Protein AF-A0A2E4YX03-F1 (afdb_monomer)

Nearest PDB structures (foldseek):
  4gp7-assembly1_B-2  TM=8.104E-01  e=7.004E-06  Acetivibrio thermocellus ATCC 27405
  4jst-assembly1_B  TM=7.381E-01  e=3.712E-06  Acetivibrio thermocellus ATCC 27405
  4gp6-assembly1_B-2  TM=7.777E-01  e=1.240E-05  Acetivibrio thermocellus ATCC 27405
  4mde-assembly1_A  TM=7.548E-01  e=1.219E-04  Acetivibrio thermocellus ATCC 27405
  4bzx-assembly2_B  TM=5.791E-01  e=2.915E-03  Mycobacterium tuberculosis

Foldseek 3Di:
DAAEEEEAEFQPLCLVVVQCVQQPPAEFELQVVQQDPNDRDDDPVCSVVSLVVRLVSVLVCLVVVRRYHYYRYNCLDVVSCVSVVVSCVVSVYDYDYHYRGDPDDDDRPPPPPVVVRVVSVVSRDDDDPPPPPPDDD

Solvent-accessible surface area (backbone atoms only — not comparable to full-atom values): 8039 Å² total; per-residue (Å²): 125,30,40,36,37,40,31,24,30,61,87,86,29,51,38,62,64,55,27,42,74,71,8,69,96,35,61,42,36,34,69,62,65,31,52,54,96,91,38,80,56,89,54,80,91,46,46,71,57,20,48,50,49,31,51,51,53,52,51,51,41,54,76,71,62,53,51,42,34,17,36,43,39,47,56,49,47,69,78,71,45,50,66,56,55,51,49,19,64,77,71,47,27,51,72,44,82,41,81,38,75,61,94,65,99,67,79,71,86,79,70,66,55,66,70,58,52,53,50,48,60,75,55,51,65,85,80,60,91,79,71,66,76,90,77,77,135

Structure (mmCIF, N/CA/C/O backbone):
data_AF-A0A2E4YX03-F1
#
_entry.id   AF-A0A2E4YX03-F1
#
loop_
_atom_site.group_PDB
_atom_site.id
_atom_site.type_symbol
_atom_site.label_atom_id
_atom_site.label_alt_id
_atom_site.label_comp_id
_atom_site.label_asym_id
_atom_site.label_entity_id
_atom_site.label_seq_id
_atom_site.pdbx_PDB_ins_code
_atom_site.Cartn_x
_atom_site.Cartn_y
_atom_site.Cartn_z
_atom_site.occupancy
_atom_site.B_iso_or_equiv
_atom_site.auth_seq_id
_atom_site.auth_comp_id
_atom_site.auth_asym_id
_atom_site.auth_atom_id
_atom_site.pdbx_PDB_model_num
ATOM 1 N N . MET A 1 1 ? -9.439 4.983 16.297 1.00 84.94 1 MET A N 1
ATOM 2 C CA . MET A 1 1 ? -8.103 4.798 15.708 1.00 84.94 1 MET A CA 1
ATOM 3 C C . MET A 1 1 ? -8.110 3.493 14.926 1.00 84.94 1 MET A C 1
ATOM 5 O O . MET A 1 1 ? -8.589 2.508 15.481 1.00 84.94 1 MET A O 1
ATOM 9 N N . GLY A 1 2 ? -7.737 3.520 13.647 1.00 97.19 2 GLY A N 1
ATOM 10 C CA . GLY A 1 2 ? -7.577 2.326 12.800 1.00 97.19 2 GLY A CA 1
ATOM 11 C C . GLY A 1 2 ? -6.103 2.049 12.491 1.00 97.19 2 GLY A C 1
ATOM 12 O O . GLY A 1 2 ? -5.242 2.829 12.899 1.00 97.19 2 GLY A O 1
ATOM 13 N N . ASP A 1 3 ? -5.823 0.971 11.766 1.00 98.44 3 ASP A N 1
ATOM 14 C CA . ASP A 1 3 ? -4.485 0.571 11.327 1.00 98.44 3 ASP A CA 1
ATOM 15 C C . ASP A 1 3 ? -4.415 0.526 9.792 1.00 98.44 3 ASP A C 1
ATOM 17 O O . ASP A 1 3 ? -5.266 -0.081 9.135 1.00 98.44 3 ASP A O 1
ATOM 21 N N . LEU A 1 4 ? -3.395 1.177 9.230 1.00 98.50 4 LEU A N 1
ATOM 22 C CA . LEU A 1 4 ? -3.042 1.128 7.814 1.00 98.50 4 LEU A CA 1
ATOM 23 C C . LEU A 1 4 ? -1.727 0.364 7.660 1.00 98.50 4 LEU A C 1
ATOM 25 O O . LEU A 1 4 ? -0.690 0.807 8.148 1.00 98.50 4 LEU A O 1
ATOM 29 N N . PHE A 1 5 ? -1.764 -0.762 6.962 1.00 98.25 5 PHE A N 1
ATOM 30 C CA . PHE A 1 5 ? -0.601 -1.594 6.686 1.00 98.25 5 PHE A CA 1
ATOM 31 C C . PHE A 1 5 ? -0.100 -1.330 5.266 1.00 98.25 5 PHE A C 1
ATOM 33 O O . PHE A 1 5 ? -0.817 -1.575 4.301 1.00 98.25 5 PHE A O 1
ATOM 40 N N . LEU A 1 6 ? 1.133 -0.855 5.124 1.00 97.25 6 LEU A N 1
ATOM 41 C CA . LEU A 1 6 ? 1.808 -0.661 3.844 1.00 97.25 6 LEU A CA 1
ATOM 42 C C . LEU A 1 6 ? 2.814 -1.793 3.665 1.00 97.25 6 LEU A C 1
ATOM 44 O O . LEU A 1 6 ? 3.842 -1.838 4.341 1.00 97.25 6 LEU A O 1
ATOM 48 N N . LEU A 1 7 ? 2.488 -2.741 2.793 1.00 95.19 7 LEU A N 1
ATOM 49 C CA . LEU A 1 7 ? 3.332 -3.890 2.508 1.00 95.19 7 LEU A CA 1
ATOM 50 C C . LEU A 1 7 ? 4.164 -3.565 1.279 1.00 95.19 7 LEU A C 1
ATOM 52 O O . LEU A 1 7 ? 3.621 -3.462 0.187 1.00 95.19 7 LEU A O 1
ATOM 56 N N . ARG A 1 8 ? 5.468 -3.416 1.484 1.00 91.38 8 ARG A N 1
ATOM 57 C CA . ARG A 1 8 ? 6.492 -3.136 0.479 1.00 91.38 8 ARG A CA 1
ATOM 58 C C . ARG A 1 8 ? 7.240 -4.418 0.132 1.00 91.38 8 ARG A C 1
ATOM 60 O O . ARG A 1 8 ? 7.494 -5.238 1.006 1.00 91.38 8 ARG A O 1
ATOM 67 N N . GLY A 1 9 ? 7.642 -4.586 -1.123 1.00 86.75 9 GLY A N 1
ATOM 68 C CA . GLY A 1 9 ? 8.424 -5.748 -1.550 1.00 86.75 9 GLY A CA 1
ATOM 69 C C . GLY A 1 9 ? 8.277 -6.046 -3.035 1.00 86.75 9 GLY A C 1
ATOM 70 O O . GLY A 1 9 ? 7.330 -5.601 -3.687 1.00 86.75 9 GLY A O 1
ATOM 71 N N . LEU A 1 10 ? 9.193 -6.839 -3.581 1.00 83.19 10 LEU A N 1
ATOM 72 C CA . LEU A 1 10 ? 9.197 -7.188 -5.003 1.00 83.19 10 LEU A CA 1
ATOM 73 C C . LEU A 1 10 ? 7.902 -7.905 -5.438 1.00 83.19 10 LEU A C 1
ATOM 75 O O . LEU A 1 10 ? 7.179 -8.469 -4.598 1.00 83.19 10 LEU A O 1
ATOM 79 N N . PRO A 1 11 ? 7.561 -7.888 -6.740 1.00 80.81 11 PRO A N 1
ATOM 80 C CA . PRO A 1 11 ? 6.511 -8.748 -7.281 1.00 80.81 11 PRO A CA 1
ATOM 81 C C . PRO A 1 11 ? 6.690 -10.199 -6.811 1.00 80.81 11 PRO A C 1
ATOM 83 O O . PRO A 1 11 ? 7.813 -10.667 -6.637 1.00 80.81 11 PRO A O 1
ATOM 86 N N . ASN A 1 12 ? 5.587 -10.904 -6.549 1.00 74.31 12 ASN A N 1
ATOM 87 C CA . ASN A 1 12 ? 5.586 -12.296 -6.068 1.00 74.31 12 ASN A CA 1
ATOM 88 C C . ASN A 1 12 ? 6.238 -12.549 -4.690 1.00 74.31 12 ASN A C 1
ATOM 90 O O . ASN A 1 12 ? 6.412 -13.705 -4.302 1.00 74.31 12 ASN A O 1
ATOM 94 N N . ALA A 1 13 ? 6.539 -11.506 -3.903 1.00 82.75 13 ALA A N 1
ATOM 95 C CA . ALA A 1 13 ? 7.065 -11.663 -2.542 1.00 82.75 13 ALA A CA 1
ATOM 96 C C . ALA A 1 13 ? 6.041 -12.200 -1.515 1.00 82.75 13 ALA A C 1
ATOM 98 O O . ALA A 1 13 ? 6.404 -12.480 -0.379 1.00 82.75 13 ALA A O 1
ATOM 99 N N . GLY A 1 14 ? 4.763 -12.349 -1.888 1.00 84.38 14 GLY A N 1
ATOM 100 C CA . GLY A 1 14 ? 3.692 -12.784 -0.978 1.00 84.38 14 GLY A CA 1
ATOM 101 C C . GLY A 1 14 ? 2.978 -11.645 -0.239 1.00 84.38 14 GLY A C 1
ATOM 102 O O . GLY A 1 14 ? 2.263 -11.895 0.730 1.00 84.38 14 GLY A O 1
ATOM 103 N N . LYS A 1 15 ? 3.137 -10.395 -0.702 1.00 91.62 15 LYS A N 1
ATOM 104 C CA . LYS A 1 15 ? 2.492 -9.205 -0.119 1.00 91.62 15 LYS A CA 1
ATOM 105 C C . LYS A 1 15 ? 0.980 -9.378 0.019 1.00 91.62 15 LYS A C 1
ATOM 107 O O . LYS A 1 15 ? 0.464 -9.244 1.119 1.00 91.62 15 LYS A O 1
ATOM 112 N N . SER A 1 16 ? 0.283 -9.737 -1.059 1.00 88.44 16 SER A N 1
ATOM 113 C CA . SER A 1 16 ? -1.180 -9.885 -1.054 1.00 88.44 16 SER A CA 1
ATOM 114 C C . SER A 1 16 ? -1.651 -10.958 -0.068 1.00 88.44 16 SER A C 1
ATOM 116 O O . SER A 1 16 ? -2.640 -10.764 0.636 1.00 88.44 16 SER A O 1
ATOM 118 N N . THR A 1 17 ? -0.900 -12.054 0.072 1.00 91.00 17 THR A N 1
ATOM 119 C CA . THR A 1 17 ? -1.177 -13.105 1.062 1.00 91.00 17 THR A CA 1
ATOM 120 C C . THR A 1 17 ? -1.085 -12.574 2.491 1.00 91.00 17 THR A C 1
ATOM 122 O O . THR A 1 17 ? -1.985 -12.797 3.298 1.00 91.00 17 THR A O 1
ATOM 125 N N . VAL A 1 18 ? -0.020 -11.839 2.821 1.00 93.38 18 VAL A N 1
ATOM 126 C CA . VAL A 1 18 ? 0.142 -11.243 4.156 1.00 93.38 18 VAL A CA 1
ATOM 127 C C . VAL A 1 18 ? -0.899 -10.142 4.394 1.00 93.38 18 VAL A C 1
ATOM 129 O O . VAL A 1 18 ? -1.500 -10.092 5.466 1.00 93.38 18 VAL A O 1
ATOM 132 N N . ALA A 1 19 ? -1.180 -9.311 3.388 1.00 95.50 19 ALA A N 1
ATOM 133 C CA . ALA A 1 19 ? -2.190 -8.257 3.453 1.00 95.50 19 ALA A CA 1
ATOM 134 C C . ALA A 1 19 ? -3.582 -8.817 3.775 1.00 95.50 19 ALA A C 1
ATOM 136 O O . ALA A 1 19 ? -4.256 -8.296 4.663 1.00 95.50 19 ALA A O 1
ATOM 137 N N . ASN A 1 20 ? -3.977 -9.917 3.126 1.00 95.12 20 ASN A N 1
ATOM 138 C CA . ASN A 1 20 ? -5.261 -10.578 3.369 1.00 95.12 20 ASN A CA 1
ATOM 139 C C . ASN A 1 20 ? -5.396 -11.119 4.798 1.00 95.12 20 ASN A C 1
ATOM 141 O O . ASN A 1 20 ? -6.483 -11.061 5.370 1.00 95.12 20 ASN A O 1
ATOM 145 N N . HIS A 1 21 ? -4.311 -11.600 5.410 1.00 95.38 21 HIS A N 1
ATOM 146 C CA . HIS A 1 21 ? -4.342 -12.009 6.818 1.00 95.38 21 HIS A CA 1
ATOM 147 C C . HIS A 1 21 ? -4.486 -10.819 7.778 1.00 95.38 21 HIS A C 1
ATOM 149 O O . HIS A 1 21 ? -5.126 -10.939 8.823 1.00 95.38 21 HIS A O 1
ATOM 155 N N . LEU A 1 22 ? -3.893 -9.670 7.444 1.00 96.25 22 LEU A N 1
ATOM 156 C CA . LEU A 1 22 ? -3.900 -8.480 8.300 1.00 96.25 22 LEU A CA 1
ATOM 157 C C . LEU A 1 22 ? -5.207 -7.685 8.210 1.00 96.25 22 LEU A C 1
ATOM 159 O O . LEU A 1 22 ? -5.725 -7.235 9.236 1.00 96.25 22 LEU A O 1
ATOM 163 N N . ALA A 1 23 ? -5.730 -7.510 6.998 1.00 96.88 23 ALA A N 1
ATOM 164 C CA . ALA A 1 23 ? -6.903 -6.698 6.688 1.00 96.88 23 ALA A CA 1
ATOM 165 C C . ALA A 1 23 ? -7.859 -7.451 5.740 1.00 96.88 23 ALA A C 1
ATOM 167 O O . ALA A 1 23 ? -8.052 -7.035 4.595 1.00 96.88 23 ALA A O 1
ATOM 168 N N . PRO A 1 24 ? -8.460 -8.569 6.191 1.00 94.94 24 PRO A N 1
ATOM 169 C CA . PRO A 1 24 ? -9.350 -9.364 5.353 1.00 94.94 24 PRO A CA 1
ATOM 170 C C . PRO A 1 24 ? -10.518 -8.511 4.842 1.00 94.94 24 PRO A C 1
ATOM 172 O O . PRO A 1 24 ? -11.236 -7.893 5.629 1.00 94.94 24 PRO A O 1
ATOM 175 N N . GLY A 1 25 ? -10.694 -8.475 3.519 1.00 92.56 25 GLY A N 1
ATOM 176 C CA . GLY A 1 25 ? -11.747 -7.701 2.851 1.00 92.56 25 GLY A CA 1
ATOM 177 C C . GLY A 1 25 ? -11.444 -6.211 2.641 1.00 92.56 25 GLY A C 1
ATOM 178 O O . GLY A 1 25 ? -12.312 -5.493 2.153 1.00 92.56 25 GLY A O 1
ATOM 179 N N . ALA A 1 26 ? -10.243 -5.737 2.987 1.00 97.06 26 ALA A N 1
ATOM 180 C CA . ALA A 1 26 ? -9.815 -4.348 2.795 1.00 97.06 26 ALA A CA 1
ATOM 181 C C . ALA A 1 26 ? -8.343 -4.271 2.353 1.00 97.06 26 ALA A C 1
ATOM 183 O O . ALA A 1 26 ? -7.528 -3.556 2.945 1.00 97.06 26 ALA A O 1
ATOM 184 N N . VAL A 1 27 ? -8.014 -5.055 1.324 1.00 97.44 27 VAL A N 1
ATOM 185 C CA . VAL A 1 27 ? -6.706 -5.068 0.662 1.00 97.44 27 VAL A CA 1
ATOM 186 C C . VAL A 1 27 ? -6.818 -4.328 -0.662 1.00 97.44 27 VAL A C 1
ATOM 188 O O . VAL A 1 27 ? -7.761 -4.564 -1.411 1.00 97.44 27 VAL A O 1
ATOM 191 N N . PHE A 1 28 ? -5.858 -3.449 -0.936 1.00 96.88 28 PHE A N 1
ATOM 192 C CA . PHE A 1 28 ? -5.800 -2.670 -2.169 1.00 96.88 28 PHE A CA 1
ATOM 193 C C . PHE A 1 28 ? -4.403 -2.735 -2.788 1.00 96.88 28 PHE A C 1
ATOM 195 O O . PHE A 1 28 ? -3.396 -2.659 -2.076 1.00 96.88 28 PHE A O 1
ATOM 202 N N . ALA A 1 29 ? -4.335 -2.814 -4.110 1.00 94.88 29 ALA A N 1
ATOM 203 C CA . ALA A 1 29 ? -3.114 -2.643 -4.882 1.00 94.88 29 ALA A CA 1
ATOM 204 C C . ALA A 1 29 ? -3.369 -1.769 -6.120 1.00 94.88 29 ALA A C 1
ATOM 206 O O . ALA A 1 29 ? -4.492 -1.634 -6.600 1.00 94.88 29 ALA A O 1
ATOM 207 N N . ALA A 1 30 ? -2.316 -1.142 -6.644 1.00 92.62 30 ALA A N 1
ATOM 208 C CA . ALA A 1 30 ? -2.389 -0.435 -7.921 1.00 92.62 30 ALA A CA 1
ATOM 209 C C . ALA A 1 30 ? -2.661 -1.411 -9.075 1.00 92.62 30 ALA A C 1
ATOM 211 O O . ALA A 1 30 ? -3.396 -1.065 -9.994 1.00 92.62 30 ALA A O 1
ATOM 212 N N . ASP A 1 31 ? -2.133 -2.634 -8.987 1.00 88.00 31 ASP A N 1
ATOM 213 C CA . ASP A 1 31 ? -2.315 -3.673 -10.004 1.00 88.00 31 ASP A CA 1
ATOM 214 C C . ASP A 1 31 ? -3.788 -4.056 -10.212 1.00 88.00 31 ASP A C 1
ATOM 216 O O . ASP A 1 31 ? -4.161 -4.385 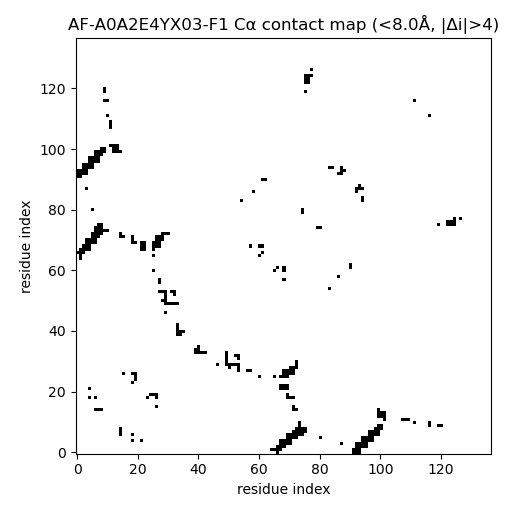-11.337 1.00 88.00 31 ASP A O 1
ATOM 220 N N . ASP A 1 32 ? -4.637 -3.907 -9.184 1.00 87.69 32 ASP A N 1
ATOM 221 C CA . ASP A 1 32 ? -6.090 -4.139 -9.259 1.00 87.69 32 ASP A CA 1
ATOM 222 C C . ASP A 1 32 ? -6.762 -3.267 -10.340 1.00 87.69 32 ASP A C 1
ATOM 224 O O . ASP A 1 32 ? -7.832 -3.593 -10.842 1.00 87.69 32 ASP A O 1
ATOM 228 N N . TYR A 1 33 ? -6.145 -2.139 -10.718 1.00 89.62 33 TYR A N 1
ATOM 229 C CA . TYR A 1 33 ? -6.641 -1.258 -11.778 1.00 89.62 33 TYR A CA 1
ATOM 230 C C . TYR A 1 33 ? -6.554 -1.879 -13.178 1.00 89.62 33 TYR A C 1
ATOM 232 O O . TYR A 1 33 ? -7.324 -1.508 -14.060 1.00 89.62 33 TYR A O 1
ATOM 240 N N . PHE A 1 34 ? -5.602 -2.786 -13.391 1.00 87.75 34 PHE A N 1
ATOM 241 C CA . PHE A 1 34 ? -5.357 -3.424 -14.686 1.00 87.75 34 PHE A CA 1
ATOM 242 C C . PHE A 1 34 ? -6.155 -4.717 -14.872 1.00 87.75 34 PHE A C 1
ATOM 244 O O . PHE A 1 34 ? -6.012 -5.383 -15.898 1.00 87.75 34 PHE A O 1
ATOM 251 N N . GLU A 1 35 ? -6.974 -5.089 -13.890 1.00 86.94 35 GLU A N 1
ATOM 252 C CA . GLU A 1 35 ? -7.896 -6.210 -13.994 1.00 86.94 35 GLU A CA 1
ATOM 253 C C . GLU A 1 35 ? -9.237 -5.725 -14.571 1.00 86.94 35 GLU A C 1
ATOM 255 O O . GLU A 1 35 ? -10.047 -5.099 -13.890 1.00 86.94 35 GLU A O 1
ATOM 260 N N . GLU A 1 36 ? -9.473 -6.009 -15.854 1.00 80.06 36 GLU A N 1
ATOM 261 C CA . GLU A 1 36 ? -10.711 -5.676 -16.568 1.00 80.06 36 GLU A CA 1
ATOM 262 C C . GLU A 1 36 ? -11.391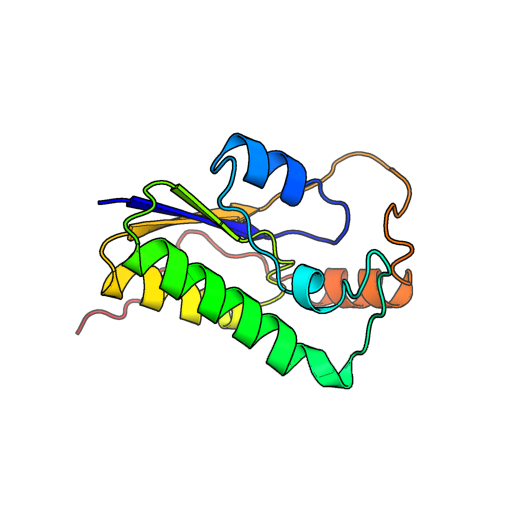 -6.982 -17.031 1.00 80.06 36 GLU A C 1
ATOM 264 O O . GLU A 1 36 ? -10.788 -7.803 -17.724 1.00 80.06 36 GLU A O 1
ATOM 269 N N . ASP A 1 37 ? -12.644 -7.217 -16.614 1.00 80.81 37 ASP A N 1
ATOM 270 C CA . ASP A 1 37 ? -13.443 -8.414 -16.949 1.00 80.81 37 ASP A CA 1
ATOM 271 C C . ASP A 1 37 ? -12.727 -9.764 -16.700 1.00 80.81 37 ASP A C 1
ATOM 273 O O . ASP A 1 37 ? -12.844 -10.720 -17.474 1.00 80.81 37 ASP A O 1
ATOM 277 N N . GLY A 1 38 ? -11.960 -9.847 -15.606 1.00 79.31 38 GLY A N 1
ATOM 278 C CA . GLY A 1 38 ? -11.194 -11.042 -15.230 1.00 79.31 38 GLY A CA 1
ATOM 279 C C . GLY A 1 38 ? -9.950 -11.286 -16.091 1.00 79.31 38 GLY A C 1
ATOM 280 O O . GLY A 1 38 ? -9.385 -12.381 -16.062 1.00 79.31 38 GLY A O 1
ATOM 281 N N . LYS A 1 39 ? -9.524 -10.292 -16.879 1.00 82.62 39 LYS A N 1
ATOM 282 C CA . LYS A 1 39 ? -8.272 -10.313 -17.637 1.00 82.62 39 LYS A CA 1
ATOM 283 C C . LYS A 1 39 ? -7.343 -9.215 -17.145 1.00 82.62 39 LYS A C 1
ATOM 285 O O . LYS A 1 39 ? -7.729 -8.058 -17.036 1.00 82.62 39 LYS A O 1
ATOM 290 N N . TYR A 1 40 ? -6.092 -9.590 -16.916 1.00 84.06 40 TYR A N 1
ATOM 291 C CA . TYR A 1 40 ? -5.035 -8.646 -16.587 1.00 84.06 40 TYR A CA 1
ATOM 292 C C . TYR A 1 40 ? -4.457 -8.032 -17.869 1.00 84.06 40 TYR A C 1
ATOM 294 O O . TYR A 1 40 ? -3.922 -8.753 -18.715 1.00 84.06 40 TYR A O 1
ATOM 302 N N . VAL A 1 41 ? -4.569 -6.711 -18.019 1.00 86.50 41 VAL A N 1
ATOM 303 C CA . VAL A 1 41 ? -4.052 -5.956 -19.171 1.00 86.50 41 VAL A CA 1
ATOM 304 C C . VAL A 1 41 ? -3.180 -4.811 -18.668 1.00 86.50 41 VAL A C 1
ATOM 306 O O . VAL A 1 41 ? -3.650 -3.702 -18.427 1.00 86.50 41 VAL A O 1
ATOM 309 N N . PHE A 1 42 ? -1.887 -5.083 -18.506 1.00 85.25 42 PHE A N 1
ATOM 310 C CA . PHE A 1 42 ? -0.936 -4.078 -18.042 1.00 85.25 42 PHE A CA 1
ATOM 311 C C . PHE A 1 42 ? -0.644 -3.023 -19.115 1.00 85.25 42 PHE A C 1
ATOM 313 O O . PHE A 1 42 ? -0.228 -3.351 -20.227 1.00 85.25 42 PHE A O 1
ATOM 320 N N . ASP A 1 43 ? -0.784 -1.752 -18.743 1.00 87.00 43 ASP A N 1
ATOM 321 C CA . ASP A 1 43 ? -0.396 -0.604 -19.560 1.00 87.00 43 ASP A CA 1
ATOM 322 C C . ASP A 1 43 ? 0.441 0.363 -18.720 1.00 87.00 43 ASP A C 1
ATOM 324 O O . ASP A 1 43 ? -0.061 1.059 -17.836 1.00 87.00 43 ASP A O 1
ATOM 328 N N . TYR A 1 44 ? 1.736 0.428 -19.029 1.00 85.75 44 TYR A N 1
ATOM 329 C CA . TYR A 1 44 ? 2.682 1.287 -18.322 1.00 85.75 44 TYR A CA 1
ATOM 330 C C . TYR A 1 44 ? 2.272 2.768 -18.346 1.00 85.75 44 TYR A C 1
ATOM 332 O O . TYR A 1 44 ? 2.518 3.491 -17.382 1.00 85.75 44 TYR A O 1
ATOM 340 N N . SER A 1 45 ? 1.623 3.230 -19.422 1.00 91.31 45 SER A N 1
ATOM 341 C CA . SER A 1 45 ? 1.191 4.627 -19.542 1.00 91.31 45 SER A CA 1
ATOM 342 C C . SER A 1 45 ? 0.099 5.004 -18.538 1.00 91.31 45 SER A C 1
ATOM 344 O O . SER A 1 45 ? -0.034 6.182 -18.220 1.00 91.31 45 SER A O 1
ATOM 346 N N . ARG A 1 46 ? -0.616 4.004 -17.998 1.00 91.81 46 ARG A N 1
ATOM 347 C CA . ARG A 1 46 ? -1.713 4.165 -17.035 1.00 91.81 46 ARG A CA 1
ATOM 348 C C . ARG A 1 46 ? -1.297 3.930 -15.575 1.00 91.81 46 ARG A C 1
ATOM 350 O O . ARG A 1 46 ? -2.145 3.882 -14.682 1.00 91.81 46 ARG A O 1
ATOM 357 N N . LEU A 1 47 ? -0.001 3.746 -15.300 1.00 89.06 47 LEU A N 1
ATOM 358 C CA . LEU A 1 47 ? 0.511 3.578 -13.932 1.00 89.06 47 LEU A CA 1
ATOM 359 C C . LEU A 1 47 ? 0.128 4.737 -12.990 1.00 89.06 47 LEU A C 1
ATOM 361 O O . LEU A 1 47 ? -0.285 4.462 -11.858 1.00 89.06 47 LEU A O 1
ATOM 365 N N . PRO A 1 48 ? 0.218 6.022 -13.398 1.00 91.44 48 PRO A N 1
ATOM 366 C CA . PRO A 1 48 ? -0.205 7.1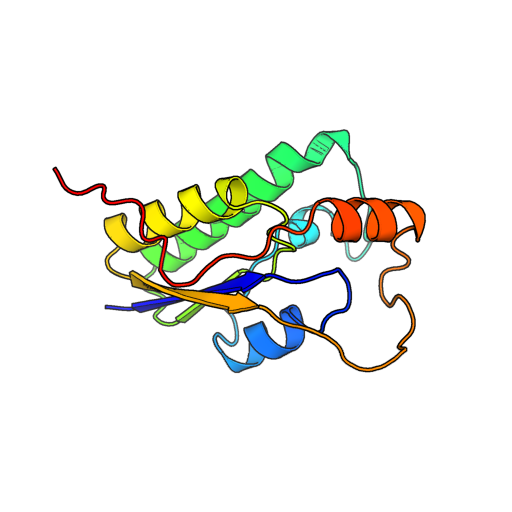28 -12.540 1.00 91.44 48 PRO A CA 1
ATOM 367 C C . PRO A 1 48 ? -1.675 7.021 -12.107 1.00 91.44 48 PRO A C 1
ATOM 369 O O . PRO A 1 48 ? -1.998 7.241 -10.934 1.00 91.44 48 PRO A O 1
ATOM 372 N N . GLU A 1 49 ? -2.558 6.640 -13.030 1.00 94.06 49 GLU A N 1
ATOM 373 C CA . GLU A 1 49 ? -3.985 6.422 -12.806 1.00 94.06 49 GLU A CA 1
ATOM 374 C C . GLU A 1 49 ? -4.229 5.225 -11.888 1.00 94.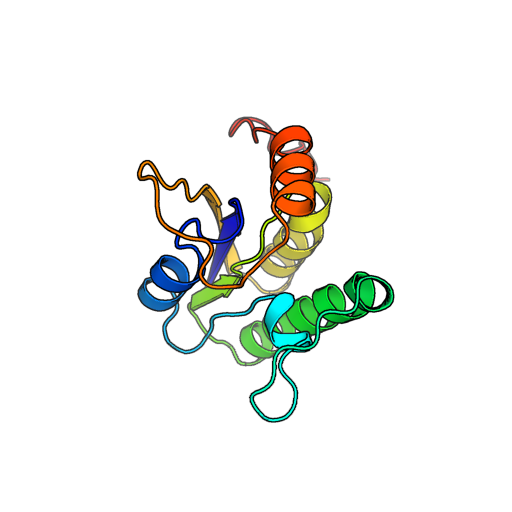06 49 GLU A C 1
ATOM 376 O O . GLU A 1 49 ? -5.039 5.325 -10.965 1.00 94.06 49 GLU A O 1
ATOM 381 N N . ALA A 1 50 ? -3.492 4.130 -12.081 1.00 93.75 50 ALA A N 1
ATOM 382 C CA . ALA A 1 50 ? -3.563 2.942 -11.236 1.00 93.75 50 ALA A CA 1
ATOM 383 C C . ALA A 1 50 ? -3.231 3.269 -9.770 1.00 93.75 50 ALA A C 1
ATOM 385 O O . ALA A 1 50 ? -4.009 2.980 -8.854 1.00 93.75 50 ALA A O 1
ATOM 386 N N . HIS A 1 51 ? -2.128 3.986 -9.531 1.00 93.12 51 HIS A N 1
ATOM 387 C CA . HIS A 1 51 ? -1.769 4.439 -8.187 1.00 93.12 51 HIS A CA 1
ATOM 388 C C . HIS A 1 51 ? -2.783 5.439 -7.609 1.00 93.12 51 HIS A C 1
ATOM 390 O O . HIS A 1 51 ? -3.065 5.403 -6.408 1.00 93.12 51 HIS A O 1
ATOM 396 N N . ALA A 1 52 ? -3.352 6.325 -8.432 1.00 94.69 52 ALA A N 1
ATOM 397 C CA . ALA A 1 52 ? -4.398 7.248 -7.996 1.00 94.69 52 ALA A CA 1
ATOM 398 C C . ALA A 1 52 ? -5.690 6.515 -7.599 1.00 94.69 52 ALA A C 1
ATOM 400 O O . ALA A 1 52 ? -6.293 6.853 -6.578 1.00 94.69 52 ALA A O 1
ATOM 401 N N . SER A 1 53 ? -6.076 5.489 -8.360 1.00 95.94 53 SER A N 1
ATOM 402 C CA . SER A 1 53 ? -7.216 4.618 -8.067 1.00 95.94 53 SER A CA 1
ATOM 403 C C . SER A 1 53 ? -7.023 3.889 -6.736 1.00 95.94 53 SER A C 1
ATOM 405 O O . SER A 1 53 ? -7.871 3.985 -5.848 1.00 95.94 53 SER A O 1
ATOM 407 N N . CYS A 1 54 ? -5.853 3.274 -6.529 1.00 96.94 54 CYS A N 1
ATOM 408 C CA . CYS A 1 54 ? -5.511 2.617 -5.266 1.00 96.94 54 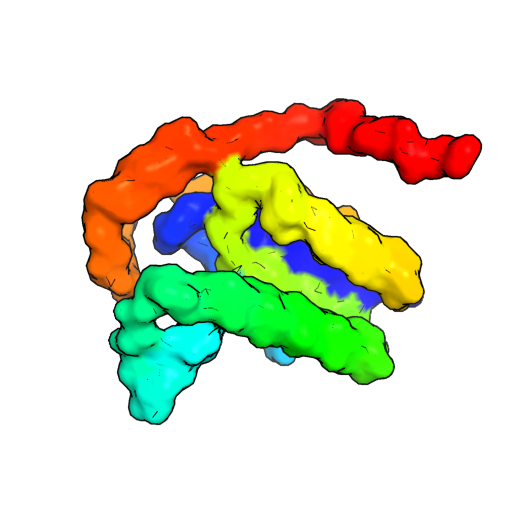CYS A CA 1
ATOM 409 C C . CYS A 1 54 ? -5.627 3.583 -4.072 1.00 96.94 54 CYS A C 1
ATOM 411 O O . CYS A 1 54 ? -6.275 3.266 -3.073 1.00 96.94 54 CYS A O 1
ATOM 413 N N . ARG A 1 55 ? -5.070 4.800 -4.180 1.00 97.00 55 ARG A N 1
ATOM 414 C CA . ARG A 1 55 ? -5.189 5.824 -3.121 1.00 97.00 55 ARG A CA 1
ATOM 415 C C . ARG A 1 55 ? -6.641 6.215 -2.854 1.00 97.00 55 ARG A C 1
ATOM 417 O O . ARG A 1 55 ? -7.032 6.351 -1.696 1.00 97.00 55 ARG A O 1
ATOM 424 N N . LYS A 1 56 ? -7.451 6.378 -3.904 1.00 97.50 56 LYS A N 1
ATOM 425 C CA . LYS A 1 56 ? -8.879 6.700 -3.784 1.00 97.50 56 LYS A CA 1
ATOM 426 C C . LYS A 1 56 ? -9.636 5.614 -3.016 1.00 97.50 56 LYS A C 1
ATOM 428 O O . LYS A 1 56 ? -10.418 5.949 -2.129 1.00 97.50 56 LYS A O 1
ATOM 433 N N . ASN A 1 57 ? -9.372 4.342 -3.302 1.00 97.62 57 ASN A N 1
ATOM 434 C CA . ASN A 1 57 ? -10.006 3.219 -2.608 1.00 97.62 57 ASN A CA 1
ATOM 435 C C . ASN A 1 57 ? -9.635 3.194 -1.116 1.00 97.62 57 ASN A C 1
ATOM 437 O O . ASN A 1 57 ? -10.505 3.022 -0.262 1.00 97.62 57 ASN A O 1
ATOM 441 N N . VAL A 1 58 ? -8.371 3.481 -0.784 1.00 98.12 58 VAL A N 1
ATOM 442 C CA . VAL A 1 58 ? -7.921 3.617 0.612 1.00 98.12 58 VAL A CA 1
ATOM 443 C C . VAL A 1 58 ? -8.639 4.768 1.323 1.00 98.12 58 VAL A C 1
ATOM 445 O O . VAL A 1 58 ? -9.148 4.572 2.426 1.00 98.12 58 VAL A O 1
ATOM 448 N N . ILE A 1 59 ? -8.755 5.941 0.690 1.00 98.25 59 ILE A N 1
ATOM 449 C CA . ILE A 1 59 ? -9.501 7.089 1.241 1.00 98.25 59 ILE A CA 1
ATOM 450 C C . ILE A 1 59 ? -10.9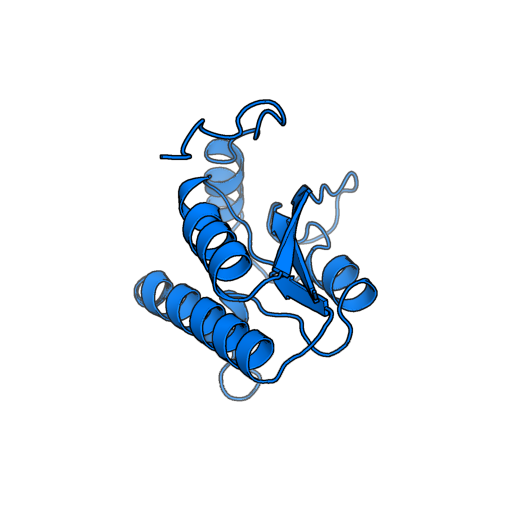66 6.715 1.507 1.00 98.25 59 ILE A C 1
ATOM 452 O O . ILE A 1 59 ? -11.508 7.038 2.566 1.00 98.25 59 ILE A O 1
ATOM 456 N N . GLN A 1 60 ? -11.615 6.020 0.571 1.00 98.12 60 GLN A N 1
ATOM 457 C CA . GLN A 1 60 ? -13.003 5.577 0.725 1.00 98.12 60 GLN A CA 1
ATOM 458 C C . GLN A 1 60 ? -13.171 4.581 1.878 1.00 98.12 60 GLN A C 1
ATOM 460 O O . GLN A 1 60 ? -14.104 4.719 2.674 1.00 98.12 60 GLN A O 1
ATOM 465 N N . ALA A 1 61 ? -12.257 3.618 2.017 1.00 98.12 61 ALA A N 1
ATOM 466 C CA . ALA A 1 61 ? -12.261 2.670 3.127 1.00 98.12 61 ALA A CA 1
ATOM 467 C C . ALA A 1 61 ? -12.049 3.378 4.477 1.00 98.12 61 ALA A C 1
ATOM 469 O O . ALA A 1 61 ? -12.786 3.124 5.434 1.00 98.12 61 ALA A O 1
ATOM 470 N N . MET A 1 62 ? -11.110 4.329 4.538 1.00 98.12 62 MET A N 1
ATOM 471 C CA . MET A 1 62 ? -10.866 5.140 5.732 1.00 98.12 62 MET A CA 1
ATOM 472 C C . MET A 1 62 ? 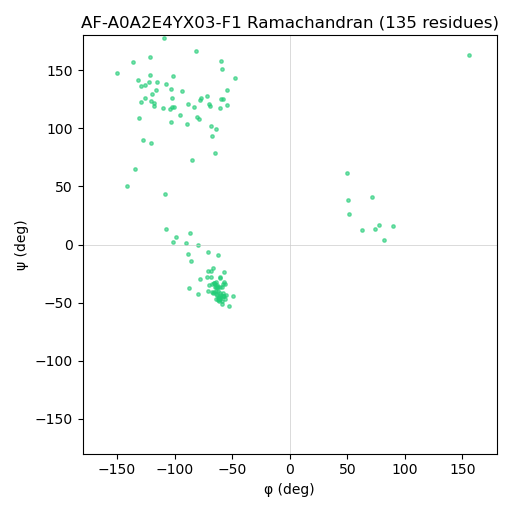-12.090 5.972 6.122 1.00 98.12 62 MET A C 1
ATOM 474 O O . MET A 1 62 ? -12.475 5.977 7.293 1.00 98.12 62 MET A O 1
ATOM 478 N N . SER A 1 63 ? -12.719 6.623 5.138 1.00 97.06 63 SER A N 1
ATOM 479 C CA . SER A 1 63 ? -13.926 7.448 5.308 1.00 97.06 63 SER A CA 1
ATOM 480 C C . SER A 1 63 ? -15.130 6.622 5.762 1.00 97.06 63 SER A C 1
ATOM 482 O O . SER A 1 63 ? -15.962 7.099 6.528 1.00 97.06 63 SER A O 1
ATOM 484 N N . SER A 1 64 ? -15.190 5.360 5.336 1.00 97.25 64 SER A N 1
ATOM 485 C CA . SER A 1 64 ? -16.203 4.386 5.760 1.00 97.25 64 SER A CA 1
ATOM 486 C C . SER A 1 64 ? -15.904 3.767 7.135 1.00 97.25 64 SER A C 1
ATOM 488 O O . SER A 1 64 ? -16.668 2.942 7.628 1.00 97.25 64 SER A O 1
ATOM 490 N N . GLY A 1 65 ? -14.795 4.151 7.778 1.00 96.94 65 GLY A N 1
ATOM 491 C CA . GLY A 1 65 ? -14.438 3.732 9.133 1.00 96.94 65 GLY A CA 1
ATOM 492 C C . GLY A 1 65 ? -13.875 2.313 9.256 1.00 96.94 65 GLY A C 1
ATOM 493 O O . GLY A 1 65 ? -13.838 1.786 10.376 1.00 96.94 65 GLY A O 1
ATOM 494 N N . ILE A 1 66 ? -13.431 1.707 8.147 1.00 98.12 66 ILE A N 1
ATOM 495 C CA . ILE A 1 66 ? -12.834 0.365 8.114 1.00 98.12 66 ILE A CA 1
ATOM 496 C C . ILE A 1 66 ? -11.577 0.328 8.983 1.00 98.12 66 ILE A C 1
ATOM 498 O O . ILE A 1 66 ? -10.604 1.016 8.720 1.00 98.12 66 ILE A O 1
ATOM 502 N N . LYS A 1 67 ? -11.574 -0.498 10.034 1.00 97.75 67 LYS A N 1
ATOM 503 C CA . LYS A 1 67 ? -10.537 -0.425 11.078 1.00 97.75 67 LYS A CA 1
ATOM 504 C C . LYS A 1 67 ? -9.159 -0.918 10.660 1.00 97.75 67 LYS A C 1
ATOM 506 O O . LYS A 1 67 ? -8.186 -0.461 11.248 1.00 97.75 67 LYS A O 1
ATOM 511 N N . LYS A 1 68 ? -9.078 -1.849 9.713 1.00 98.38 68 LYS A N 1
ATOM 512 C CA . LYS A 1 68 ? -7.821 -2.415 9.220 1.00 98.38 68 LYS A CA 1
ATOM 513 C C . LYS A 1 68 ? -7.825 -2.342 7.707 1.00 98.38 68 LYS A C 1
ATOM 515 O O . LYS A 1 68 ? -8.740 -2.877 7.091 1.00 98.38 68 LYS A O 1
ATOM 520 N N . ILE A 1 69 ? -6.827 -1.682 7.140 1.00 98.62 69 ILE A N 1
ATOM 521 C CA . ILE A 1 69 ? -6.665 -1.511 5.696 1.00 98.62 69 ILE A CA 1
ATOM 522 C C . ILE A 1 69 ? -5.244 -1.930 5.347 1.00 98.62 69 ILE A C 1
ATOM 524 O O . ILE A 1 69 ? -4.311 -1.555 6.056 1.00 98.62 69 ILE A O 1
ATOM 528 N N . ALA A 1 70 ? -5.065 -2.690 4.271 1.00 98.44 70 ALA A N 1
ATOM 529 C CA . ALA A 1 70 ? -3.745 -3.056 3.776 1.00 98.44 70 ALA A CA 1
ATOM 530 C C . ALA A 1 70 ? -3.551 -2.598 2.330 1.00 98.44 70 ALA A C 1
ATOM 532 O O . ALA A 1 70 ? -4.450 -2.715 1.501 1.00 98.44 70 ALA A O 1
ATOM 533 N N . VAL A 1 71 ? -2.356 -2.098 2.030 1.00 97.88 71 VAL A N 1
ATOM 534 C CA . VAL A 1 71 ? -1.930 -1.710 0.686 1.00 97.88 71 VAL A CA 1
ATOM 535 C C . VAL A 1 71 ? -0.738 -2.571 0.296 1.00 97.88 71 VAL A C 1
ATOM 537 O O . VAL A 1 71 ? 0.287 -2.539 0.976 1.00 97.88 71 VAL A O 1
ATOM 540 N N . ALA A 1 72 ? -0.872 -3.355 -0.772 1.00 95.19 72 ALA A N 1
ATOM 541 C CA . ALA A 1 72 ? 0.085 -4.391 -1.170 1.00 95.19 72 ALA A CA 1
ATOM 542 C C . ALA A 1 72 ? 0.889 -4.024 -2.432 1.00 95.19 72 ALA A C 1
ATOM 544 O O . ALA A 1 72 ? 1.100 -4.861 -3.310 1.00 95.19 72 ALA A O 1
ATOM 545 N N . ASN A 1 73 ? 1.360 -2.779 -2.522 1.00 93.19 73 ASN A N 1
ATOM 546 C CA . ASN A 1 73 ? 2.144 -2.300 -3.664 1.00 93.19 73 ASN A CA 1
ATOM 547 C C . ASN A 1 73 ? 3.623 -2.691 -3.561 1.00 93.19 73 ASN A C 1
ATOM 549 O O . ASN A 1 73 ? 4.114 -3.126 -2.524 1.00 93.19 73 ASN A O 1
ATOM 553 N N . THR A 1 74 ? 4.370 -2.548 -4.652 1.00 85.69 74 THR A N 1
ATOM 554 C CA . THR A 1 74 ? 5.823 -2.758 -4.612 1.00 85.69 74 THR A CA 1
ATOM 555 C C . THR A 1 74 ? 6.522 -1.751 -3.708 1.00 85.69 74 THR A C 1
ATOM 557 O O . THR A 1 74 ? 7.435 -2.160 -2.991 1.00 85.69 74 THR A O 1
ATOM 560 N N . PHE A 1 75 ? 6.047 -0.497 -3.687 1.00 87.94 75 PHE A N 1
ATOM 561 C CA . PHE A 1 75 ? 6.616 0.616 -2.920 1.00 87.94 75 PHE A CA 1
ATOM 562 C C . PHE A 1 75 ? 8.124 0.717 -3.150 1.00 87.94 75 PHE A C 1
ATOM 564 O O . PHE A 1 75 ? 8.921 0.498 -2.240 1.00 87.94 75 PHE A O 1
ATOM 571 N N . VAL A 1 76 ? 8.518 0.950 -4.403 1.00 83.38 76 VAL A N 1
ATOM 572 C CA . VAL A 1 76 ? 9.932 0.897 -4.808 1.00 83.38 76 VAL A CA 1
ATOM 573 C C . VAL A 1 76 ? 10.721 2.042 -4.172 1.00 83.38 76 VAL A C 1
ATOM 575 O O . VAL A 1 76 ? 11.873 1.851 -3.781 1.00 83.38 76 VAL A O 1
ATOM 578 N N . THR A 1 77 ? 10.081 3.199 -4.005 1.00 81.31 77 THR A N 1
ATOM 579 C CA . THR A 1 77 ? 10.677 4.411 -3.433 1.00 81.31 77 THR A CA 1
ATOM 580 C C . THR A 1 77 ? 9.913 4.882 -2.196 1.00 81.31 77 THR A C 1
ATOM 582 O O . THR A 1 77 ? 8.758 4.511 -1.964 1.00 81.31 77 THR A O 1
ATOM 585 N N . ILE A 1 78 ? 10.559 5.724 -1.387 1.00 80.62 78 ILE A N 1
ATOM 586 C CA . ILE A 1 78 ? 9.915 6.370 -0.231 1.00 80.62 78 ILE A CA 1
ATOM 587 C C . ILE A 1 78 ? 8.812 7.346 -0.677 1.00 80.62 78 ILE A C 1
ATOM 589 O O . ILE A 1 78 ? 7.775 7.438 -0.019 1.00 80.62 78 ILE A O 1
ATOM 593 N N . ASP A 1 79 ? 8.976 8.005 -1.825 1.00 87.06 79 ASP A N 1
ATOM 594 C CA . ASP A 1 79 ? 7.987 8.948 -2.366 1.00 87.06 79 ASP A CA 1
ATOM 595 C C . ASP A 1 79 ? 6.629 8.284 -2.652 1.00 87.06 79 ASP A C 1
ATOM 597 O O . ASP A 1 79 ? 5.582 8.922 -2.544 1.00 87.06 79 ASP A O 1
ATOM 601 N N . GLU A 1 80 ? 6.612 6.985 -2.966 1.00 89.69 80 GLU A N 1
ATOM 602 C CA . GLU A 1 80 ? 5.369 6.223 -3.139 1.00 89.69 80 GLU A CA 1
ATOM 603 C C . GLU A 1 80 ? 4.628 5.973 -1.810 1.00 89.69 80 GLU A C 1
ATOM 605 O O . GLU A 1 80 ? 3.415 5.744 -1.812 1.00 89.69 80 GLU A O 1
ATOM 610 N N . ILE A 1 81 ? 5.340 6.018 -0.678 1.00 92.44 81 ILE A N 1
ATOM 611 C CA . ILE A 1 81 ? 4.820 5.775 0.676 1.00 92.44 81 ILE A CA 1
ATOM 612 C C . ILE A 1 81 ? 4.271 7.066 1.296 1.00 92.44 81 ILE A C 1
ATOM 614 O O . ILE A 1 81 ? 3.239 7.026 1.970 1.00 92.44 81 ILE A O 1
ATOM 618 N N . GLU A 1 82 ? 4.920 8.205 1.050 1.00 93.31 82 GLU A N 1
ATOM 619 C CA . GLU A 1 82 ? 4.603 9.507 1.656 1.00 93.31 82 GLU A CA 1
ATOM 620 C C . GLU A 1 82 ? 3.106 9.891 1.582 1.00 93.31 82 GLU A C 1
ATOM 622 O O . GLU A 1 82 ? 2.529 10.244 2.618 1.00 93.31 82 GLU A O 1
ATOM 627 N N . PRO A 1 83 ? 2.395 9.723 0.444 1.00 95.38 83 PRO A N 1
ATOM 628 C CA . PRO A 1 83 ? 0.961 10.002 0.386 1.00 95.38 83 PRO A CA 1
ATOM 629 C C . PRO A 1 83 ? 0.145 9.187 1.398 1.00 95.38 83 PRO A C 1
ATOM 631 O O . PRO A 1 83 ? -0.843 9.677 1.937 1.00 95.38 83 PRO A O 1
ATOM 634 N N . TYR A 1 84 ? 0.542 7.947 1.689 1.00 97.06 84 TYR A N 1
ATOM 635 C CA . TYR A 1 84 ? -0.162 7.086 2.639 1.00 97.06 84 TYR A CA 1
ATOM 636 C C . TYR A 1 84 ? 0.132 7.450 4.099 1.00 97.06 84 TYR A C 1
ATOM 638 O O . TYR A 1 84 ? -0.749 7.290 4.947 1.00 97.06 84 TYR A O 1
ATOM 646 N N . LEU A 1 85 ? 1.323 7.983 4.395 1.00 95.88 85 LEU A N 1
ATOM 647 C CA . LEU A 1 85 ? 1.635 8.551 5.712 1.00 95.88 85 LEU A CA 1
ATOM 648 C C . LEU A 1 85 ? 0.716 9.736 6.017 1.00 95.88 85 LEU A C 1
ATOM 650 O O . LEU A 1 85 ? 0.095 9.791 7.083 1.00 95.88 85 LEU A O 1
ATOM 654 N N . GLN A 1 86 ? 0.560 10.631 5.041 1.00 96.31 86 GLN A N 1
ATOM 655 C CA . GLN A 1 86 ? -0.340 11.779 5.135 1.00 96.31 86 GLN A CA 1
ATOM 656 C C . GLN A 1 86 ? -1.793 11.332 5.312 1.00 96.31 86 GLN A C 1
ATOM 658 O O . GLN A 1 86 ? -2.467 11.806 6.225 1.00 96.31 86 GLN A O 1
ATOM 663 N N . LEU A 1 87 ? -2.256 10.355 4.522 1.00 97.06 87 LEU A N 1
ATOM 664 C CA . LEU A 1 87 ? -3.600 9.787 4.676 1.00 97.06 87 LEU A CA 1
ATOM 665 C C . LEU A 1 87 ? -3.841 9.226 6.079 1.00 97.06 87 LEU A C 1
ATOM 667 O O . LEU A 1 87 ? -4.901 9.483 6.656 1.00 97.06 87 LEU A O 1
ATOM 671 N N . GLY A 1 88 ? -2.866 8.494 6.628 1.00 96.81 88 GLY A N 1
ATOM 672 C CA . GLY A 1 88 ? -2.949 7.947 7.977 1.00 96.81 88 GLY A CA 1
ATOM 673 C C . GLY A 1 88 ? -3.103 9.036 9.037 1.00 96.81 88 GLY A C 1
ATOM 674 O O . GLY A 1 88 ? -4.015 8.964 9.862 1.00 96.81 88 GLY A O 1
ATOM 675 N N . SER A 1 89 ? -2.285 10.086 8.951 1.00 95.81 89 SER A N 1
ATOM 676 C CA . SER A 1 89 ? -2.376 11.262 9.823 1.00 95.81 89 SER A CA 1
ATOM 677 C C . SER A 1 89 ? -3.743 11.953 9.714 1.00 95.81 89 SER A C 1
ATOM 679 O O . SER A 1 89 ? -4.432 12.128 10.720 1.00 95.81 89 SER A O 1
ATOM 681 N N . THR A 1 90 ? -4.198 12.260 8.493 1.00 96.62 90 THR A N 1
ATOM 682 C CA . THR A 1 90 ? -5.463 12.974 8.241 1.00 96.62 90 THR A CA 1
ATOM 683 C C . THR A 1 90 ? -6.697 12.213 8.731 1.00 96.62 90 THR A C 1
ATOM 685 O O . THR A 1 90 ? -7.636 12.833 9.224 1.00 96.62 90 THR A O 1
ATOM 688 N N . HIS A 1 91 ? -6.712 10.881 8.624 1.00 97.06 91 HIS A N 1
ATOM 689 C CA . HIS A 1 91 ? -7.887 10.065 8.962 1.00 97.06 91 HIS A CA 1
ATOM 690 C C . HIS A 1 91 ? -7.796 9.383 10.339 1.00 97.06 91 HIS A C 1
ATOM 692 O O . HIS A 1 91 ? -8.700 8.634 10.716 1.00 97.06 91 HIS A O 1
ATOM 698 N N . GLY A 1 92 ? -6.725 9.609 11.107 1.00 96.75 92 GLY A N 1
ATOM 699 C CA . GLY A 1 92 ? -6.553 9.016 12.439 1.00 96.75 92 GLY A CA 1
ATOM 700 C C . GLY A 1 92 ? -6.252 7.510 12.417 1.00 96.75 92 GLY A C 1
ATOM 701 O O . GLY A 1 92 ? -6.788 6.746 13.236 1.00 96.75 92 GLY A O 1
ATOM 702 N N . TYR A 1 93 ? -5.408 7.086 11.475 1.00 98.31 93 TYR A N 1
ATOM 703 C CA . TYR A 1 93 ? -4.893 5.723 11.349 1.00 98.31 93 TYR A CA 1
ATOM 704 C C . TYR A 1 93 ? -3.424 5.664 11.759 1.00 98.31 93 TYR A C 1
ATOM 706 O O . TYR A 1 93 ? -2.616 6.513 11.389 1.00 98.31 93 TYR A O 1
ATOM 714 N N . ARG A 1 94 ? -3.064 4.613 12.494 1.00 98.00 94 ARG A N 1
ATOM 715 C CA . ARG A 1 94 ? -1.669 4.259 12.735 1.00 98.00 94 ARG A CA 1
ATOM 716 C C . ARG A 1 94 ? -1.126 3.568 11.491 1.00 98.00 94 ARG A C 1
ATOM 718 O O . ARG A 1 94 ? -1.695 2.569 11.055 1.00 98.00 94 ARG A O 1
ATOM 725 N N . VAL A 1 95 ? -0.040 4.094 10.936 1.00 97.00 95 VAL A N 1
ATOM 726 C CA . VAL A 1 95 ? 0.588 3.520 9.743 1.00 97.00 95 VAL A CA 1
ATOM 727 C C . VAL A 1 95 ? 1.701 2.559 10.144 1.00 97.00 95 VAL A C 1
ATOM 729 O O . VAL A 1 95 ? 2.543 2.889 10.976 1.00 97.00 95 VAL A O 1
ATOM 732 N N . HIS A 1 96 ? 1.697 1.375 9.539 1.00 96.25 96 HIS A N 1
ATOM 733 C CA . HIS A 1 96 ? 2.701 0.329 9.708 1.00 96.25 96 HIS A CA 1
ATOM 734 C C . HIS A 1 96 ? 3.328 0.039 8.350 1.00 96.25 96 HIS A C 1
ATOM 736 O O . HIS A 1 96 ? 2.611 -0.318 7.418 1.00 96.25 96 HIS A O 1
ATOM 742 N N . ILE A 1 97 ? 4.647 0.160 8.232 1.00 94.31 97 ILE A N 1
ATOM 743 C CA . ILE A 1 97 ? 5.375 -0.193 7.008 1.00 94.31 97 ILE A CA 1
ATOM 744 C C . ILE A 1 97 ? 6.038 -1.549 7.230 1.00 94.31 97 ILE A C 1
ATOM 746 O O . ILE A 1 97 ? 6.765 -1.732 8.205 1.00 94.31 97 ILE A O 1
ATOM 750 N N . MET A 1 98 ? 5.784 -2.501 6.336 1.00 92.12 98 MET A N 1
ATOM 751 C CA . MET A 1 98 ? 6.335 -3.853 6.402 1.00 92.12 98 MET A CA 1
ATOM 752 C C . MET A 1 98 ? 7.032 -4.195 5.097 1.00 92.12 98 MET A C 1
ATOM 754 O O . MET A 1 98 ? 6.426 -4.122 4.030 1.00 92.12 98 MET A O 1
ATOM 758 N N . ILE A 1 99 ? 8.292 -4.609 5.191 1.00 90.12 99 ILE A N 1
ATOM 759 C CA . ILE A 1 99 ? 9.031 -5.160 4.059 1.00 90.12 99 ILE A CA 1
ATOM 760 C C . ILE A 1 99 ? 8.771 -6.665 4.032 1.00 90.12 99 ILE A C 1
ATOM 762 O O . ILE A 1 99 ? 9.036 -7.368 5.006 1.00 90.12 99 ILE A O 1
ATOM 766 N N . ILE A 1 100 ? 8.214 -7.142 2.924 1.00 87.62 100 ILE A N 1
ATOM 767 C CA . ILE A 1 100 ? 7.946 -8.552 2.680 1.00 87.62 100 ILE A CA 1
ATOM 768 C C . ILE A 1 100 ? 8.992 -9.069 1.704 1.00 87.62 100 ILE A C 1
ATOM 770 O O . ILE A 1 100 ? 9.056 -8.646 0.548 1.00 87.62 100 ILE A O 1
ATOM 774 N N . GLU A 1 101 ? 9.789 -10.014 2.182 1.00 81.50 101 GLU A N 1
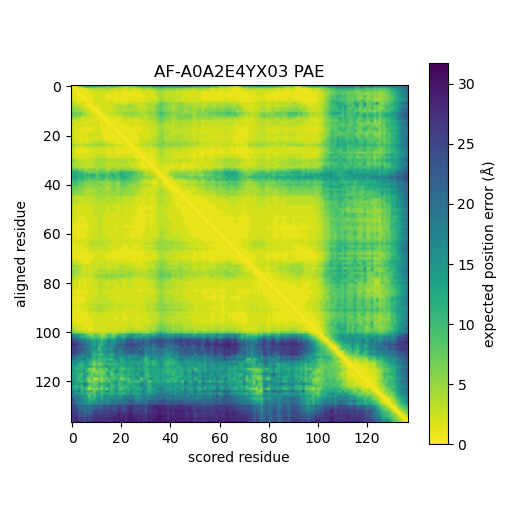ATOM 775 C CA . GLU A 1 101 ? 10.831 -10.672 1.409 1.00 81.50 101 GLU A CA 1
ATOM 776 C C . GLU A 1 101 ? 10.499 -12.148 1.249 1.00 81.50 101 GLU A C 1
ATOM 778 O O . GLU A 1 101 ? 10.053 -12.815 2.184 1.00 81.50 101 GLU A O 1
ATOM 783 N N . LYS A 1 102 ? 10.757 -12.681 0.057 1.00 72.94 102 LYS A N 1
ATOM 784 C CA . LYS A 1 102 ? 10.656 -14.113 -0.209 1.00 72.94 102 LYS A CA 1
ATOM 785 C C . LYS A 1 102 ? 12.060 -14.704 -0.223 1.00 72.94 102 LYS A C 1
ATOM 787 O O . LYS A 1 102 ? 12.861 -14.360 -1.083 1.00 72.94 102 LYS A O 1
ATOM 792 N N . GLN A 1 103 ? 12.340 -15.632 0.692 1.00 57.31 103 GLN A N 1
ATOM 793 C CA . GLN A 1 103 ? 13.614 -16.369 0.738 1.00 57.31 103 GLN A CA 1
ATOM 794 C C . GLN A 1 103 ? 13.642 -17.640 -0.140 1.00 57.31 103 GLN A C 1
ATOM 796 O O . GLN A 1 103 ? 14.587 -18.422 -0.067 1.00 57.31 103 GLN A O 1
ATOM 801 N N . HIS A 1 104 ? 12.636 -17.866 -0.995 1.00 54.72 104 HIS A N 1
ATOM 802 C CA . HIS A 1 104 ? 12.529 -19.075 -1.823 1.00 54.72 104 HIS A CA 1
ATOM 803 C C . HIS A 1 104 ? 12.379 -18.765 -3.318 1.00 54.72 104 HIS A C 1
ATOM 805 O O . HIS A 1 104 ? 11.595 -17.898 -3.706 1.00 54.72 104 HIS A O 1
ATOM 811 N N . GLN A 1 105 ? 13.093 -19.528 -4.154 1.00 49.72 105 GLN A N 1
ATOM 812 C CA . GLN A 1 105 ? 12.977 -19.519 -5.616 1.00 49.72 105 GLN A CA 1
ATOM 813 C C . GLN A 1 105 ? 11.603 -20.075 -6.023 1.00 49.72 105 GLN A C 1
ATOM 815 O O . GLN A 1 105 ? 11.415 -21.284 -6.104 1.00 49.72 105 GLN A O 1
ATOM 820 N N . GLY A 1 106 ? 10.616 -19.202 -6.214 1.00 52.31 106 GLY A N 1
ATOM 821 C CA . GLY A 1 106 ? 9.300 -19.573 -6.737 1.00 52.31 106 GLY A CA 1
ATOM 822 C C . GLY A 1 106 ? 8.995 -18.801 -8.013 1.00 52.31 106 GLY A C 1
ATOM 823 O O . GLY A 1 106 ? 9.405 -17.648 -8.131 1.00 52.31 106 GLY A O 1
ATOM 824 N N . ASN A 1 107 ? 8.285 -19.449 -8.936 1.00 52.41 107 ASN A N 1
ATOM 825 C CA . ASN A 1 107 ? 7.977 -18.942 -10.275 1.00 52.41 107 ASN A CA 1
ATOM 826 C C . ASN A 1 107 ? 7.196 -17.615 -10.245 1.00 52.41 107 ASN A C 1
ATOM 828 O O . ASN A 1 107 ? 6.441 -17.351 -9.308 1.00 52.41 107 ASN A O 1
ATOM 832 N N . ASN A 1 108 ? 7.378 -16.791 -11.284 1.00 56.09 108 ASN A N 1
ATOM 833 C CA . ASN A 1 108 ? 6.602 -15.571 -11.510 1.00 56.09 108 ASN A CA 1
ATOM 834 C C . ASN A 1 108 ? 5.127 -15.927 -11.755 1.00 56.09 108 ASN A C 1
ATOM 836 O O . ASN A 1 108 ? 4.764 -16.299 -12.865 1.00 56.09 108 ASN A O 1
ATOM 840 N N . GLU A 1 109 ? 4.275 -15.806 -10.737 1.00 54.50 109 GLU A N 1
ATOM 841 C CA . GLU A 1 109 ? 2.844 -16.146 -10.839 1.00 54.50 109 GLU A CA 1
ATOM 842 C C . GLU A 1 109 ? 2.068 -15.180 -11.753 1.00 54.50 109 GLU A C 1
ATOM 844 O O . GLU A 1 109 ? 1.052 -15.560 -12.326 1.00 54.50 109 GLU A O 1
ATOM 849 N N . HIS A 1 110 ? 2.585 -13.963 -11.952 1.00 55.69 110 HIS A N 1
ATOM 850 C CA . HIS A 1 110 ? 1.967 -12.915 -12.776 1.00 55.69 110 HIS A CA 1
ATOM 851 C C . HIS A 1 110 ? 2.675 -12.651 -14.116 1.00 55.69 110 HIS A C 1
ATOM 853 O O . HIS A 1 110 ? 2.429 -11.622 -14.735 1.00 55.69 110 HIS A O 1
ATOM 859 N N . ASP A 1 111 ? 3.589 -13.534 -14.541 1.00 61.56 111 ASP A N 1
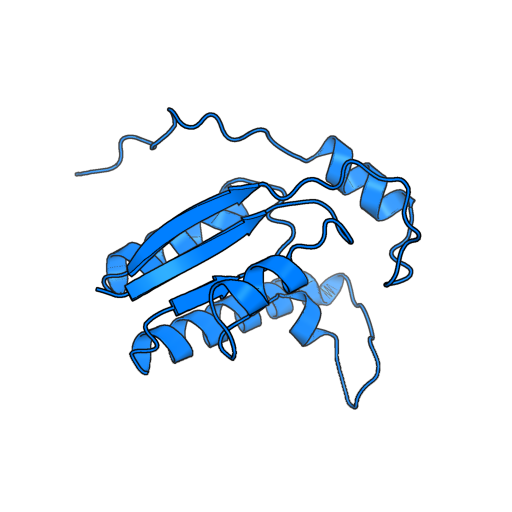ATOM 860 C CA . ASP A 1 111 ? 4.342 -13.418 -15.808 1.00 61.56 111 ASP A CA 1
ATOM 861 C C . ASP A 1 111 ? 5.029 -12.047 -16.017 1.00 61.56 111 ASP A C 1
ATOM 863 O O . ASP A 1 111 ? 5.285 -11.597 -17.135 1.00 61.56 111 ASP A O 1
ATOM 867 N N . VAL A 1 112 ? 5.338 -11.357 -14.909 1.00 63.84 112 VAL A N 1
ATOM 868 C CA . VAL A 1 112 ? 6.020 -10.060 -14.928 1.00 63.84 112 VAL A CA 1
ATOM 869 C C . VAL A 1 112 ? 7.373 -10.250 -15.618 1.00 63.84 112 VAL A C 1
ATOM 871 O O . VAL A 1 112 ? 8.155 -11.101 -15.176 1.00 63.84 112 VAL A O 1
ATOM 874 N N . PRO A 1 113 ? 7.695 -9.470 -16.669 1.00 70.50 113 PRO A N 1
ATOM 875 C CA . PRO A 1 113 ? 8.963 -9.607 -17.368 1.00 70.50 113 PRO A CA 1
ATOM 876 C C . PRO A 1 113 ? 10.145 -9.502 -16.404 1.00 70.50 113 PRO A C 1
ATOM 878 O O . PRO A 1 113 ? 10.214 -8.574 -15.593 1.00 70.50 113 PRO A O 1
ATOM 881 N N . GLN A 1 114 ? 11.106 -10.422 -16.521 1.00 67.00 114 GLN A N 1
ATOM 882 C CA . GLN A 1 114 ? 12.283 -10.451 -15.645 1.00 67.00 114 GLN A CA 1
ATOM 883 C C . GLN A 1 114 ? 13.052 -9.120 -15.669 1.00 67.00 114 GLN A C 1
ATOM 885 O O . GLN A 1 114 ? 13.521 -8.660 -14.636 1.00 67.00 114 GLN A O 1
ATOM 890 N N . SER A 1 115 ? 13.086 -8.435 -16.816 1.00 69.25 115 SER A N 1
ATOM 891 C CA . SER A 1 115 ? 13.682 -7.102 -16.946 1.00 69.25 115 SER A CA 1
ATOM 892 C C . SER A 1 115 ? 13.037 -6.056 -16.030 1.00 69.25 115 SER A C 1
ATOM 894 O O . SER A 1 115 ? 13.736 -5.198 -15.499 1.00 69.25 115 SER A O 1
ATOM 896 N N . SER A 1 116 ? 11.718 -6.120 -15.827 1.00 69.69 116 SER A N 1
ATOM 897 C CA . SER A 1 116 ? 10.998 -5.216 -14.922 1.00 69.69 116 SER A CA 1
ATOM 898 C C . SER A 1 116 ? 11.332 -5.530 -13.467 1.00 69.69 116 SER A C 1
ATOM 900 O O . SER A 1 116 ? 11.565 -4.616 -12.679 1.00 69.69 116 SER A O 1
ATOM 902 N N . VAL A 1 117 ? 11.435 -6.819 -13.125 1.00 68.88 117 VAL A N 1
ATOM 903 C CA . VAL A 1 117 ? 11.886 -7.264 -11.798 1.00 68.88 117 VAL A CA 1
ATOM 904 C C . VAL A 1 117 ? 13.309 -6.773 -11.522 1.00 68.88 117 VAL A C 1
ATOM 906 O O . VAL A 1 117 ? 13.560 -6.213 -10.459 1.00 68.88 117 VAL A O 1
ATOM 909 N N . ASP A 1 118 ? 14.221 -6.895 -12.485 1.00 72.12 118 ASP A N 1
ATOM 910 C CA . ASP A 1 118 ? 15.614 -6.464 -12.333 1.00 72.12 118 ASP A CA 1
ATOM 911 C C . ASP A 1 118 ? 15.736 -4.943 -12.134 1.00 72.12 118 ASP A C 1
ATOM 913 O O . ASP A 1 118 ? 16.577 -4.479 -11.359 1.00 72.12 118 ASP A O 1
ATOM 917 N N . VAL A 1 119 ? 14.892 -4.152 -12.809 1.00 73.19 119 VAL A N 1
ATOM 918 C CA . VAL A 1 119 ? 14.799 -2.699 -12.587 1.00 73.19 119 VAL A CA 1
ATOM 919 C C . VAL A 1 119 ? 14.308 -2.407 -11.170 1.00 73.19 119 VAL A C 1
ATOM 921 O O . VAL A 1 119 ? 14.940 -1.618 -10.468 1.00 73.19 119 VAL A O 1
ATOM 924 N N . MET A 1 120 ? 13.250 -3.086 -10.715 1.00 68.31 120 MET A N 1
ATOM 925 C CA . MET A 1 120 ? 12.714 -2.907 -9.361 1.00 68.31 120 MET A CA 1
ATOM 926 C C . MET A 1 120 ? 13.728 -3.294 -8.282 1.00 68.31 120 MET A C 1
ATOM 928 O O . MET A 1 120 ? 13.853 -2.583 -7.293 1.00 68.31 120 MET A O 1
ATOM 932 N N . VAL A 1 121 ? 14.493 -4.374 -8.479 1.00 70.69 121 VAL A N 1
ATOM 933 C CA . VAL A 1 121 ? 15.570 -4.789 -7.564 1.00 70.69 121 VAL A CA 1
ATOM 934 C C . VAL A 1 121 ? 16.635 -3.702 -7.445 1.00 70.69 121 VAL A C 1
ATOM 936 O O . VAL A 1 121 ? 17.049 -3.370 -6.338 1.00 70.69 121 VAL A O 1
ATOM 939 N N . LYS A 1 122 ? 17.068 -3.119 -8.570 1.00 67.88 122 LYS A N 1
ATOM 940 C CA . LYS A 1 122 ? 18.084 -2.054 -8.573 1.00 67.88 122 LYS A CA 1
ATOM 941 C C . LYS A 1 122 ? 17.603 -0.770 -7.902 1.00 67.88 122 LYS A C 1
ATOM 943 O O . LYS A 1 122 ? 18.417 -0.056 -7.328 1.00 67.88 122 LYS A O 1
ATOM 948 N N . GLN A 1 123 ? 16.314 -0.470 -8.016 1.00 74.44 123 GLN A N 1
ATOM 949 C CA . GLN A 1 123 ? 15.702 0.736 -7.458 1.00 74.44 123 GLN A CA 1
ATOM 950 C C . GLN A 1 123 ? 15.218 0.554 -6.015 1.00 74.44 123 GLN A C 1
ATOM 952 O O . GLN A 1 123 ? 14.810 1.528 -5.393 1.00 74.44 123 GLN A O 1
ATOM 957 N N . PHE A 1 124 ? 15.240 -0.667 -5.472 1.00 67.81 124 PHE A N 1
ATOM 958 C CA . PHE A 1 124 ? 14.704 -0.941 -4.146 1.00 67.81 124 PHE A CA 1
ATOM 959 C C . PHE A 1 124 ? 15.554 -0.282 -3.048 1.00 67.81 124 PHE A C 1
ATOM 961 O O . PHE A 1 124 ? 16.611 -0.780 -2.661 1.00 67.81 124 PHE A O 1
ATOM 968 N N . GLU A 1 125 ? 15.071 0.843 -2.525 1.00 71.19 125 GLU A N 1
ATOM 969 C CA . GLU A 1 125 ? 15.710 1.564 -1.419 1.00 71.19 125 GLU A CA 1
ATOM 970 C C . GLU A 1 125 ? 15.458 0.913 -0.050 1.00 71.19 125 GLU A C 1
ATOM 972 O O . GLU A 1 125 ? 14.320 0.752 0.388 1.00 71.19 125 GLU A O 1
ATOM 977 N N . TRP A 1 126 ? 16.515 0.615 0.702 1.00 66.44 126 TRP A N 1
ATOM 978 C CA . TRP A 1 126 ? 16.360 0.216 2.099 1.00 66.44 126 TRP A CA 1
ATOM 979 C C . TRP A 1 126 ? 15.899 1.401 2.951 1.00 66.44 126 TRP A C 1
ATOM 981 O O . TRP A 1 126 ? 16.601 2.404 3.064 1.00 66.44 126 TRP A O 1
ATOM 991 N N . VAL A 1 127 ? 14.730 1.273 3.581 1.00 59.53 127 VAL A N 1
ATOM 992 C CA . VAL A 1 127 ? 14.232 2.276 4.531 1.00 59.53 127 VAL A CA 1
ATOM 993 C C . VAL A 1 127 ? 14.909 2.042 5.875 1.00 59.53 127 VAL A C 1
ATOM 995 O O . VAL A 1 127 ? 14.629 1.053 6.552 1.00 59.53 127 VAL A O 1
ATOM 998 N N . ASP A 1 128 ? 15.801 2.948 6.270 1.00 57.75 128 ASP A N 1
ATOM 999 C CA . ASP A 1 128 ? 16.350 2.947 7.624 1.00 57.75 128 ASP A CA 1
ATOM 1000 C C . ASP A 1 128 ? 15.239 3.367 8.610 1.00 57.75 128 ASP A C 1
ATOM 1002 O O . ASP A 1 128 ? 14.701 4.473 8.494 1.00 57.75 128 ASP A O 1
ATOM 1006 N N . PRO A 1 129 ? 14.893 2.520 9.600 1.00 53.50 129 PRO A N 1
ATOM 1007 C CA . PRO A 1 129 ? 13.798 2.773 10.540 1.00 53.50 129 PRO A CA 1
ATOM 1008 C C . PRO A 1 129 ? 13.992 4.028 11.410 1.00 53.50 129 PRO A C 1
ATOM 1010 O O . PRO A 1 129 ? 13.067 4.444 12.109 1.00 53.50 129 PRO A O 1
ATOM 1013 N N . ARG A 1 130 ? 15.176 4.654 11.384 1.00 56.69 130 ARG A N 1
ATOM 1014 C CA . ARG A 1 130 ? 15.477 5.908 12.088 1.00 56.69 130 ARG A CA 1
ATOM 1015 C C . ARG A 1 130 ? 15.088 7.160 11.300 1.00 56.69 130 ARG A C 1
ATOM 1017 O O . ARG A 1 130 ? 15.007 8.226 11.905 1.00 56.69 130 ARG A O 1
ATOM 1024 N N . PHE A 1 131 ? 14.805 7.063 10.000 1.00 51.94 131 PHE A N 1
ATOM 1025 C CA . PHE A 1 131 ? 14.327 8.197 9.205 1.00 51.94 131 PHE A CA 1
ATOM 1026 C C . PHE A 1 131 ? 12.811 8.346 9.337 1.00 51.94 131 PHE A C 1
ATOM 1028 O O . PHE A 1 131 ? 12.043 8.088 8.419 1.00 51.94 131 PHE A O 1
ATOM 1035 N N . HIS A 1 132 ? 12.383 8.822 10.503 1.00 52.00 132 HIS A N 1
ATOM 1036 C CA . HIS A 1 132 ? 11.240 9.723 10.525 1.00 52.00 132 HIS A CA 1
ATOM 1037 C C . HIS A 1 132 ? 11.830 11.059 10.104 1.00 52.00 132 HIS A C 1
ATOM 1039 O O . HIS A 1 132 ? 12.634 11.628 10.847 1.00 52.00 132 HIS A O 1
ATOM 1045 N N . SER A 1 133 ? 11.533 11.526 8.890 1.00 43.56 133 SER A N 1
ATOM 1046 C CA . SER A 1 133 ? 11.857 12.906 8.562 1.00 43.56 133 SER A CA 1
ATOM 1047 C C . SER A 1 133 ? 11.205 13.754 9.654 1.00 43.56 133 SER A C 1
ATOM 1049 O O . SER A 1 133 ? 10.018 13.626 9.954 1.00 43.56 133 SER A O 1
ATOM 1051 N N . SER A 1 134 ? 12.035 14.505 10.366 1.00 43.62 134 SER A N 1
ATOM 1052 C CA . SER A 1 134 ? 11.624 15.424 11.411 1.00 43.62 134 SER A CA 1
ATOM 1053 C C . SER A 1 134 ? 10.793 16.528 10.764 1.00 43.62 134 SER A C 1
ATOM 1055 O O . SER A 1 134 ? 11.303 17.603 10.472 1.00 43.62 134 SER A O 1
ATOM 1057 N N . HIS A 1 135 ? 9.530 16.239 10.482 1.00 47.44 135 HIS A N 1
ATOM 1058 C CA . HIS A 1 135 ? 8.544 17.213 10.062 1.00 47.44 135 HIS A CA 1
ATOM 1059 C C . HIS A 1 135 ? 7.414 17.178 11.075 1.00 47.44 135 HIS A C 1
ATOM 1061 O O . HIS A 1 135 ? 6.428 16.458 10.943 1.00 47.44 135 HIS A O 1
ATOM 1067 N N . SER A 1 136 ? 7.596 17.977 12.118 1.00 27.34 136 SER A N 1
ATOM 1068 C CA . SER A 1 136 ? 6.494 18.580 12.848 1.00 27.34 136 SER A CA 1
ATOM 1069 C C . SER A 1 136 ? 6.981 19.913 13.418 1.00 27.34 136 SER A C 1
ATOM 1071 O O . SER A 1 136 ? 8.145 20.010 13.806 1.00 27.34 136 SER A O 1
ATOM 1073 N N . PRO A 1 137 ? 6.058 20.876 13.515 1.00 41.50 137 PRO A N 1
ATOM 1074 C CA . PRO A 1 137 ? 5.980 22.119 12.745 1.00 41.50 137 PRO A CA 1
ATOM 1075 C C . PRO A 1 137 ? 7.040 23.181 13.075 1.00 41.50 137 PRO A C 1
ATOM 1077 O O . PRO A 1 137 ? 7.547 23.196 14.218 1.00 41.50 137 PRO A O 1
#

Secondary structure (DSSP, 8-state):
-EEEEEEE--TTSSHHHHHHHHSTT-EE-SGGGGEETTEE---GGGHHHHHHHHHHHHHHHHHTT-SEEEE-----SSTTTHHHHHHHHHHTEEEEEEE----S----TT---HHHHHHHHHH-----TT-------

Mean predicted aligned error: 7.75 Å

Radius of gyration: 15.07 Å; Cα contacts (8 Å, |Δi|>4): 186; chains: 1; bounding box: 34×42×35 Å

pLDDT: mean 83.67, std 16.23, range [27.34, 98.62]

Sequence (137 aa):
MGDLFLLRGLPNAGKSTVANHLAPGAVFAADDYFEEDGKYVFDYSRLPEAHASCRKNVIQAMSSGIKKIAVANTFVTIDEIEPYLQLGSTHGYRVHIMIIEKQHQGNNEHDVPQSSVDVMVKQFEWVDPRFHSSHSP